Protein AF-A0A1E7FW29-F1 (afdb_monomer)

Secondary structure (DSSP, 8-state):
-HHHHHHH-GGGHHHHHHHHHTT-HHHHTSSS-EEEEEE-HHHHHHHSSSTT-GGGS-HHHHHHHHHHTEEES---TTT--TTEEEEBSSS-EEEEEEETTEEEETTTEEEEEEEEEETTEEEEEESSPPPP--

Organism: NCBI:txid635003

Nearest PDB structures (foldseek):
  7asg-assembly1_A  TM=8.854E-01  e=1.555E-12  Homo sapiens
  7as7-assembly1_A  TM=8.957E-01  e=6.593E-12  Homo sapiens
  7asc-assembly1_A  TM=9.071E-01  e=1.023E-11  Homo sapiens
  5yjg-assembly1_A  TM=8.605E-01  e=9.216E-11  Homo sapiens
  5yjh-assembly1_A-2  TM=8.558E-01  e=5.577E-11  Homo sapiens

Sequence (134 aa):
TIVDVASADENFSILVDAVVYTGLAETLSSAGPFTVFAPTNDVWTKALTNPDDITVLDADTLKEILLYHTVSGTYTAADITDGLTLTTVQGETIEFSIDGDVVMINDDVMITGTDILASNGVIHTIDGILFPQA

Solvent-accessible surface area (backbone atoms only — not comparable to full-atom values): 7226 Å² total; per-residue (Å²): 57,48,57,56,53,34,67,72,35,83,52,24,46,59,53,45,51,49,31,56,71,46,61,39,50,65,62,57,52,35,89,53,47,28,22,34,54,43,42,35,45,69,31,45,43,70,74,30,99,49,58,91,47,71,74,81,44,54,52,68,60,49,40,47,30,55,27,48,31,23,29,77,38,71,61,46,64,90,68,62,45,68,75,38,71,46,58,19,66,61,63,58,72,45,39,29,40,57,62,87,94,43,41,25,40,67,85,75,30,41,56,78,42,68,64,45,79,30,85,27,27,25,37,28,32,26,67,40,83,68,69,76,92,123

pLDDT: mean 84.87, std 8.53, range [51.09, 93.25]

Radius of gyration: 13.61 Å; Cα contacts (8 Å, |Δi|>4): 257; chains: 1; bounding box: 27×30×35 Å

Structure (mmCIF, N/CA/C/O backbone):
data_AF-A0A1E7FW29-F1
#
_entry.id   AF-A0A1E7FW29-F1
#
loop_
_atom_site.group_PDB
_atom_site.id
_atom_site.type_symbol
_atom_site.label_atom_id
_atom_site.label_alt_id
_atom_site.label_comp_id
_atom_site.label_asym_id
_atom_site.label_entity_id
_atom_site.label_seq_id
_atom_site.pdbx_PDB_ins_code
_atom_site.Cartn_x
_atom_site.Cartn_y
_atom_site.Cartn_z
_atom_site.occupancy
_atom_site.B_iso_or_equiv
_atom_site.auth_seq_id
_atom_site.auth_comp_id
_atom_site.auth_asym_id
_atom_site.auth_atom_id
_atom_site.pdbx_PDB_model_num
ATOM 1 N N . THR A 1 1 ? -3.963 -14.046 6.225 1.00 81.56 1 THR A N 1
ATOM 2 C CA . THR A 1 1 ? -4.563 -12.944 5.444 1.00 81.56 1 THR A CA 1
ATOM 3 C C . THR A 1 1 ? -3.541 -11.838 5.267 1.00 81.56 1 THR A C 1
ATOM 5 O O . THR A 1 1 ? -2.465 -11.947 5.842 1.00 81.56 1 THR A O 1
ATOM 8 N N . ILE A 1 2 ? -3.831 -10.805 4.476 1.00 83.25 2 ILE A N 1
ATOM 9 C CA . ILE A 1 2 ? -2.962 -9.630 4.322 1.00 83.25 2 ILE A CA 1
ATOM 10 C C . ILE A 1 2 ? -2.628 -9.034 5.696 1.00 83.25 2 ILE A C 1
ATOM 12 O O . ILE A 1 2 ? -1.466 -8.755 5.968 1.00 83.25 2 ILE A O 1
ATOM 16 N N . VAL A 1 3 ? -3.616 -8.953 6.595 1.00 83.81 3 VAL A N 1
ATOM 17 C CA . VAL A 1 3 ? -3.428 -8.466 7.971 1.00 83.81 3 VAL A CA 1
ATOM 18 C C . VAL A 1 3 ? -2.505 -9.381 8.781 1.00 83.81 3 VAL A C 1
ATOM 20 O O . VAL A 1 3 ? -1.639 -8.878 9.490 1.00 83.81 3 VAL A O 1
ATOM 23 N N . ASP A 1 4 ? -2.630 -10.708 8.656 1.00 85.00 4 ASP A N 1
ATOM 24 C CA . ASP A 1 4 ? -1.727 -11.644 9.349 1.00 85.00 4 ASP A CA 1
ATOM 25 C C . ASP A 1 4 ? -0.281 -11.522 8.853 1.00 85.00 4 ASP A C 1
ATOM 27 O O . ASP A 1 4 ? 0.645 -11.569 9.656 1.00 85.00 4 ASP A O 1
ATOM 31 N N . VAL A 1 5 ? -0.083 -11.369 7.537 1.00 86.94 5 VAL A N 1
ATOM 32 C CA . VAL A 1 5 ? 1.256 -11.210 6.949 1.00 86.94 5 VAL A CA 1
ATOM 33 C C . VAL A 1 5 ? 1.866 -9.880 7.383 1.00 86.94 5 VAL A C 1
ATOM 35 O O . VAL A 1 5 ? 3.004 -9.862 7.837 1.00 86.94 5 VAL A O 1
ATOM 38 N N . ALA A 1 6 ? 1.093 -8.792 7.327 1.00 83.75 6 ALA A N 1
ATOM 39 C CA . ALA A 1 6 ? 1.537 -7.483 7.794 1.00 83.75 6 ALA A CA 1
ATOM 40 C C . ALA A 1 6 ? 1.827 -7.470 9.305 1.00 83.75 6 ALA A C 1
ATOM 42 O O . ALA A 1 6 ? 2.790 -6.857 9.735 1.00 83.75 6 ALA A O 1
ATOM 43 N N . SER A 1 7 ? 1.048 -8.190 10.119 1.00 83.69 7 SER A N 1
ATOM 44 C CA . SER A 1 7 ? 1.278 -8.279 11.572 1.00 83.69 7 SER A CA 1
ATOM 45 C C . SER A 1 7 ? 2.468 -9.161 11.948 1.00 83.69 7 SER A C 1
ATOM 47 O O . SER A 1 7 ? 2.997 -9.035 13.050 1.00 83.69 7 SER A O 1
ATOM 49 N N . ALA A 1 8 ? 2.869 -10.083 11.071 1.00 85.62 8 ALA A N 1
ATOM 50 C CA . ALA A 1 8 ? 4.032 -10.939 11.285 1.00 85.62 8 ALA A CA 1
ATOM 51 C C . ALA A 1 8 ? 5.358 -10.246 10.931 1.00 85.62 8 ALA A C 1
ATOM 53 O O . ALA A 1 8 ? 6.412 -10.720 11.357 1.00 85.62 8 ALA A O 1
ATOM 54 N N . ASP A 1 9 ? 5.311 -9.157 10.163 1.00 83.81 9 ASP A N 1
ATOM 55 C CA . ASP A 1 9 ? 6.482 -8.391 9.748 1.00 83.81 9 ASP A CA 1
ATOM 56 C C . ASP A 1 9 ? 6.572 -7.082 10.540 1.00 83.81 9 ASP A C 1
ATOM 58 O O . ASP A 1 9 ? 5.682 -6.230 10.495 1.00 83.81 9 ASP A O 1
ATOM 62 N N . GLU A 1 10 ? 7.678 -6.898 11.259 1.00 84.00 10 GLU A N 1
ATOM 63 C CA . GLU A 1 10 ? 7.900 -5.696 12.065 1.00 84.00 10 GLU A CA 1
ATOM 64 C C . GLU A 1 10 ? 7.949 -4.420 11.212 1.00 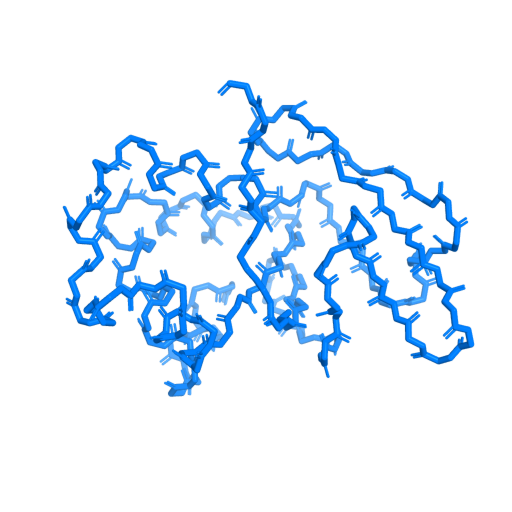84.00 10 GLU A C 1
ATOM 66 O O . GLU A 1 10 ? 7.675 -3.346 11.738 1.00 84.00 10 GLU A O 1
ATOM 71 N N . ASN A 1 11 ? 8.231 -4.512 9.905 1.00 84.62 11 ASN A N 1
ATOM 72 C CA . ASN A 1 11 ? 8.288 -3.361 9.001 1.00 84.62 11 ASN A CA 1
ATOM 73 C C . ASN A 1 11 ? 6.913 -2.821 8.590 1.00 84.62 11 ASN A C 1
ATOM 75 O O . ASN A 1 11 ? 6.863 -1.756 7.973 1.00 84.62 11 ASN A O 1
ATOM 79 N N . PHE A 1 12 ? 5.821 -3.529 8.897 1.00 86.12 12 PHE A N 1
ATOM 80 C CA . PHE A 1 12 ? 4.452 -3.098 8.594 1.00 86.12 12 PHE A CA 1
ATOM 81 C C . PHE A 1 12 ? 3.633 -2.787 9.851 1.00 86.12 12 PHE A C 1
ATOM 83 O O . PHE A 1 12 ? 2.418 -2.617 9.759 1.00 86.12 12 PHE A O 1
ATOM 90 N N . SER A 1 13 ? 4.263 -2.673 11.024 1.00 86.00 13 SER A N 1
ATOM 91 C CA . SER A 1 13 ? 3.549 -2.396 12.276 1.00 86.00 13 SER A CA 1
ATOM 92 C C . SER A 1 13 ? 2.697 -1.121 12.204 1.00 86.00 13 SER A C 1
ATOM 94 O O . SER A 1 13 ? 1.538 -1.153 12.607 1.00 86.00 13 SER A O 1
ATOM 96 N N . ILE A 1 14 ? 3.207 -0.039 11.596 1.00 85.81 14 ILE A N 1
ATOM 97 C CA . ILE A 1 14 ? 2.456 1.223 11.439 1.00 85.81 14 ILE A CA 1
ATOM 98 C C . ILE A 1 14 ? 1.239 1.033 10.522 1.00 85.81 14 ILE A C 1
ATOM 100 O O . ILE A 1 14 ? 0.160 1.564 10.786 1.00 85.81 14 ILE A O 1
ATOM 104 N N . LEU A 1 15 ? 1.380 0.233 9.461 1.00 85.44 15 LEU A N 1
ATOM 105 C CA . LEU A 1 15 ? 0.266 -0.108 8.578 1.00 85.44 15 LEU A CA 1
ATOM 106 C C . LEU A 1 15 ? -0.812 -0.896 9.333 1.00 85.44 15 LEU A C 1
ATOM 108 O O . LEU A 1 15 ? -2.000 -0.634 9.158 1.00 85.44 15 LEU A O 1
ATOM 112 N N . VAL A 1 16 ? -0.417 -1.855 10.174 1.00 86.44 16 VAL A N 1
ATOM 113 C CA . VAL A 1 16 ? -1.357 -2.643 10.983 1.00 86.44 16 VAL A CA 1
ATOM 114 C C . VAL A 1 16 ? -2.119 -1.739 11.947 1.00 86.44 16 VAL A C 1
ATOM 116 O O . VAL A 1 16 ? -3.346 -1.824 12.002 1.00 86.44 16 VAL A O 1
ATOM 119 N N . ASP A 1 17 ? -1.431 -0.823 12.631 1.00 86.38 17 ASP A N 1
ATOM 120 C CA . ASP A 1 17 ? -2.072 0.161 13.506 1.00 86.38 17 ASP A CA 1
ATOM 121 C C . ASP A 1 17 ? -3.061 1.049 12.735 1.00 86.38 17 ASP A C 1
ATOM 123 O O . ASP A 1 17 ? -4.194 1.243 13.180 1.00 86.38 17 ASP A O 1
ATOM 127 N N . ALA A 1 18 ? -2.698 1.508 11.533 1.00 84.81 18 ALA A N 1
ATOM 128 C CA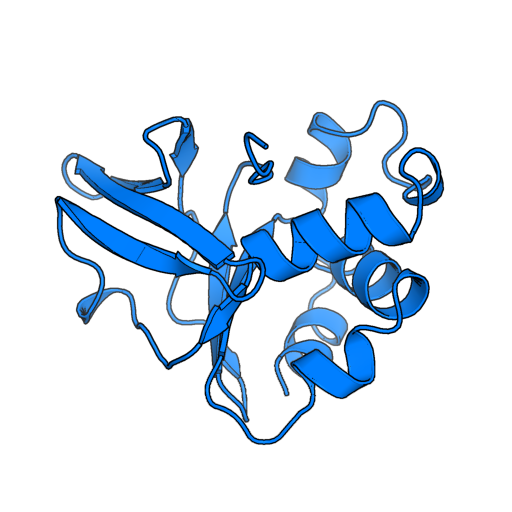 . ALA A 1 18 ? -3.582 2.274 10.654 1.00 84.81 18 ALA A CA 1
ATOM 129 C C . ALA A 1 18 ? -4.834 1.482 10.232 1.00 84.81 18 ALA A C 1
ATOM 131 O O . ALA A 1 18 ? -5.960 1.988 10.266 1.00 84.81 18 ALA A O 1
ATOM 132 N N . VAL A 1 19 ? -4.666 0.214 9.860 1.00 86.31 19 VAL A N 1
ATOM 133 C CA . VAL A 1 19 ? -5.763 -0.679 9.456 1.00 86.31 19 VAL A CA 1
ATOM 134 C C . VAL A 1 19 ? -6.703 -0.980 10.628 1.00 86.31 19 VAL A C 1
ATOM 136 O O . VAL A 1 19 ? -7.922 -1.054 10.441 1.00 86.31 19 VAL A O 1
ATOM 139 N N . VAL A 1 20 ?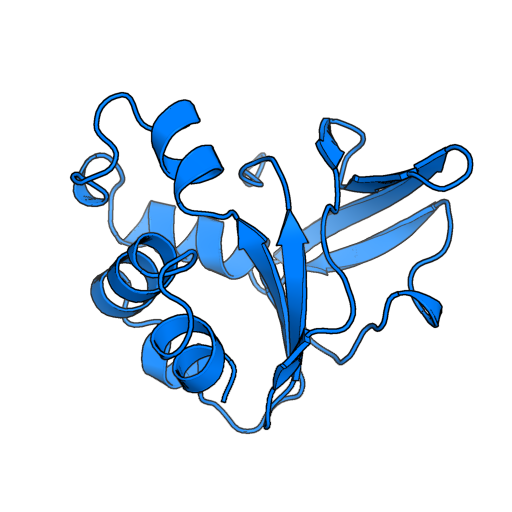 -6.164 -1.126 11.840 1.00 86.12 20 VAL A N 1
ATOM 140 C CA . VAL A 1 20 ? -6.950 -1.300 13.070 1.00 86.12 20 VAL A CA 1
ATOM 141 C C . VAL A 1 20 ? -7.692 -0.010 13.420 1.00 86.12 20 VAL A C 1
ATOM 143 O O . VAL A 1 20 ? -8.891 -0.056 13.691 1.00 86.12 20 VAL A O 1
ATOM 146 N N . TYR A 1 21 ? -7.018 1.140 13.353 1.00 84.69 21 TYR A N 1
ATOM 147 C CA . TYR A 1 21 ? -7.589 2.449 13.673 1.00 84.69 21 TYR A CA 1
ATOM 148 C C . TYR A 1 21 ? -8.745 2.839 12.739 1.00 84.69 21 TYR A C 1
ATOM 150 O O . TYR A 1 21 ? -9.763 3.361 13.188 1.00 84.69 21 TYR A O 1
ATOM 158 N N . THR A 1 22 ? -8.632 2.522 11.447 1.00 83.94 22 THR A N 1
ATOM 159 C CA . THR A 1 22 ? -9.673 2.791 10.433 1.00 83.94 22 THR A CA 1
ATOM 160 C C . THR A 1 22 ? -10.789 1.744 10.387 1.00 83.94 22 THR A C 1
ATOM 162 O O . THR A 1 22 ? -11.773 1.914 9.660 1.00 83.94 22 THR A O 1
ATOM 165 N N . GLY A 1 23 ? -10.648 0.639 11.127 1.00 84.06 23 GLY A N 1
ATOM 166 C CA . GLY A 1 23 ? -11.585 -0.485 11.090 1.00 84.06 23 GLY A CA 1
ATOM 167 C C . GLY A 1 23 ? -11.571 -1.265 9.770 1.00 84.06 23 GLY A C 1
ATOM 168 O O . GLY A 1 23 ? -12.520 -1.988 9.469 1.00 84.06 23 GLY A O 1
ATOM 169 N N . LEU A 1 24 ? -10.513 -1.142 8.961 1.00 84.00 24 LEU A N 1
ATOM 170 C CA . LEU A 1 24 ? -10.366 -1.886 7.706 1.00 84.00 24 LEU A CA 1
ATOM 171 C C . LEU A 1 24 ? -9.863 -3.316 7.903 1.00 84.00 24 LEU A C 1
ATOM 173 O O . LEU A 1 24 ? -9.905 -4.095 6.952 1.00 84.00 24 LEU A O 1
ATOM 177 N N . ALA A 1 25 ? -9.445 -3.691 9.115 1.00 82.94 25 ALA A N 1
ATOM 178 C CA . ALA A 1 25 ? -8.931 -5.028 9.415 1.00 82.94 25 ALA A CA 1
ATOM 179 C C . ALA A 1 25 ? -9.877 -6.147 8.949 1.00 82.94 25 ALA A C 1
ATOM 181 O O . ALA A 1 25 ? -9.432 -7.106 8.321 1.00 82.94 25 ALA A O 1
ATOM 182 N N . GLU A 1 26 ? -11.186 -6.005 9.176 1.00 81.44 26 GLU A N 1
ATOM 183 C CA . GLU A 1 26 ? -12.183 -6.986 8.724 1.00 81.44 26 GLU A CA 1
ATOM 184 C C . GLU A 1 26 ? -12.334 -7.003 7.196 1.00 81.44 26 GLU A C 1
ATOM 186 O O . GLU A 1 26 ? -12.513 -8.063 6.598 1.00 81.44 26 GLU A O 1
ATOM 191 N N . THR A 1 27 ? -12.206 -5.841 6.549 1.00 80.50 27 THR A N 1
ATOM 192 C CA . THR A 1 27 ? -12.312 -5.711 5.087 1.00 80.50 27 THR A CA 1
ATOM 193 C C . THR A 1 27 ? -11.103 -6.338 4.395 1.00 80.50 27 THR A C 1
ATOM 195 O O . THR A 1 27 ? -11.269 -7.173 3.508 1.00 80.50 27 THR A O 1
ATOM 198 N N . LEU A 1 28 ? -9.889 -6.014 4.850 1.00 78.12 28 LEU A N 1
ATOM 199 C CA . LEU A 1 28 ? -8.632 -6.561 4.326 1.00 78.12 28 LEU A CA 1
ATOM 200 C C . LEU A 1 28 ? -8.379 -8.014 4.749 1.00 78.12 28 LEU A C 1
ATOM 202 O O . LEU A 1 28 ? -7.509 -8.671 4.180 1.00 78.12 28 LEU A O 1
ATOM 206 N N . SER A 1 29 ? -9.140 -8.537 5.714 1.00 79.81 29 SER A N 1
ATOM 207 C CA . SER A 1 29 ? -9.168 -9.966 6.065 1.00 79.81 29 SER A CA 1
ATOM 208 C C . SER A 1 29 ? -10.273 -10.743 5.342 1.00 79.81 29 SER A C 1
ATOM 210 O O . SER A 1 29 ? -10.374 -11.959 5.506 1.00 79.81 29 SER A O 1
ATOM 212 N N . SER A 1 30 ? -11.108 -10.068 4.544 1.00 79.56 30 SER A N 1
ATOM 213 C CA . SER A 1 30 ? -12.194 -10.701 3.794 1.00 79.56 30 SER A CA 1
ATOM 214 C C . SER A 1 30 ? -11.665 -11.634 2.695 1.00 79.56 30 SER A C 1
ATOM 216 O O . SER A 1 30 ? -10.510 -11.553 2.277 1.00 79.56 30 SER A O 1
ATOM 218 N N . ALA A 1 31 ? -12.530 -12.530 2.213 1.00 71.38 31 ALA A N 1
ATOM 219 C CA . ALA A 1 31 ? -12.188 -13.650 1.328 1.00 71.38 31 ALA A CA 1
ATOM 220 C C . ALA A 1 31 ? -11.806 -13.262 -0.115 1.00 71.38 31 ALA A C 1
ATOM 222 O O . ALA A 1 31 ? -11.506 -14.145 -0.919 1.00 71.38 31 ALA A O 1
ATOM 223 N N . GLY A 1 32 ? -11.871 -11.980 -0.476 1.00 65.62 32 GLY A N 1
ATOM 224 C CA . GLY A 1 32 ? -11.535 -11.533 -1.826 1.00 65.62 32 GLY A CA 1
ATOM 225 C C . GLY A 1 32 ? -10.041 -11.681 -2.110 1.00 65.62 32 GLY A C 1
ATOM 226 O O . GLY A 1 32 ? -9.256 -11.593 -1.172 1.00 65.62 32 GLY A O 1
ATOM 227 N N . PRO A 1 33 ? -9.623 -11.878 -3.371 1.00 87.88 33 PRO A N 1
ATOM 228 C CA . PRO A 1 33 ? -8.262 -11.548 -3.745 1.00 87.88 33 PRO A CA 1
ATOM 229 C C . PRO A 1 33 ? -8.103 -10.025 -3.728 1.00 87.88 33 PRO A C 1
ATOM 231 O O . PRO A 1 33 ? -8.815 -9.317 -4.445 1.00 87.88 33 PRO A O 1
ATOM 234 N N . PHE A 1 34 ? -7.163 -9.531 -2.932 1.00 90.62 34 PHE A N 1
ATOM 235 C CA . PHE A 1 34 ? -6.763 -8.126 -2.930 1.00 90.62 34 PHE A CA 1
ATOM 236 C C . PHE A 1 34 ? -5.278 -7.989 -3.240 1.00 90.62 34 PHE A C 1
ATOM 238 O O . PHE A 1 34 ? -4.477 -8.859 -2.905 1.00 90.62 34 PHE A O 1
ATOM 245 N N . THR A 1 35 ? -4.907 -6.879 -3.862 1.00 91.94 35 THR A N 1
ATOM 246 C CA . THR A 1 35 ? -3.511 -6.485 -4.020 1.00 91.94 35 THR A CA 1
ATOM 247 C C . THR A 1 35 ? -3.303 -5.213 -3.225 1.00 91.94 35 THR A C 1
ATOM 249 O O . THR A 1 35 ? -3.970 -4.216 -3.492 1.00 91.94 35 THR A O 1
ATOM 252 N N . VAL A 1 36 ? -2.439 -5.267 -2.216 1.00 91.44 36 VAL A N 1
ATOM 253 C CA . VAL A 1 36 ? -2.172 -4.135 -1.325 1.00 91.44 36 VAL A CA 1
ATOM 254 C C . VAL A 1 36 ? -0.758 -3.638 -1.555 1.00 91.44 36 VAL A C 1
ATOM 256 O O . VAL A 1 36 ? 0.203 -4.396 -1.447 1.00 91.44 36 VAL A O 1
ATOM 259 N N . PHE A 1 37 ? -0.639 -2.350 -1.839 1.00 92.25 37 PHE A N 1
ATOM 260 C CA . PHE A 1 37 ? 0.630 -1.649 -1.909 1.00 92.25 37 PHE A CA 1
ATOM 261 C C . PHE A 1 37 ? 0.942 -1.120 -0.507 1.00 92.25 37 PHE A C 1
ATOM 263 O O . PHE A 1 37 ? 0.313 -0.185 -0.033 1.00 92.25 37 PHE A O 1
ATOM 270 N N . ALA A 1 38 ? 1.836 -1.785 0.214 1.00 90.38 38 ALA A N 1
ATOM 271 C CA . ALA A 1 38 ? 2.117 -1.518 1.619 1.00 90.38 38 ALA A CA 1
ATOM 272 C C . ALA A 1 38 ? 3.415 -0.706 1.777 1.00 90.38 38 ALA A C 1
ATOM 274 O O . ALA A 1 38 ? 4.494 -1.228 1.479 1.00 90.38 38 ALA A O 1
ATOM 275 N N . PRO A 1 39 ? 3.353 0.543 2.267 1.00 90.19 39 PRO A N 1
ATOM 276 C CA . PRO A 1 39 ? 4.552 1.279 2.648 1.00 90.19 39 PRO A CA 1
ATOM 277 C C . PRO A 1 39 ? 5.184 0.685 3.912 1.00 90.19 39 PRO A C 1
ATOM 279 O O . PRO A 1 39 ? 4.477 0.254 4.828 1.00 90.19 39 PRO A O 1
ATOM 282 N N . THR A 1 40 ? 6.518 0.673 3.977 1.00 88.50 40 THR A N 1
ATOM 283 C CA . THR A 1 40 ? 7.246 0.253 5.187 1.00 88.50 40 THR A CA 1
ATOM 284 C C . THR A 1 40 ? 7.206 1.332 6.266 1.00 88.50 40 THR A C 1
ATOM 286 O O . THR A 1 40 ? 6.939 2.507 6.000 1.00 88.50 40 THR A O 1
ATOM 289 N N . ASN A 1 41 ? 7.532 0.960 7.502 1.00 85.88 41 ASN A N 1
ATOM 290 C CA . ASN A 1 41 ? 7.630 1.901 8.616 1.00 85.88 41 ASN A CA 1
ATOM 291 C C . ASN A 1 41 ? 8.575 3.084 8.331 1.00 85.88 41 ASN A C 1
ATOM 293 O O . ASN A 1 41 ? 8.301 4.205 8.761 1.00 85.88 41 ASN A O 1
ATOM 297 N N . ASP A 1 42 ? 9.659 2.871 7.578 1.00 85.62 42 ASP A N 1
ATOM 298 C CA . ASP A 1 42 ? 10.568 3.940 7.143 1.00 85.62 42 ASP A CA 1
ATOM 299 C C . ASP A 1 42 ? 9.865 4.984 6.268 1.00 85.62 42 ASP A C 1
ATOM 301 O O . ASP A 1 42 ? 10.134 6.181 6.380 1.00 85.62 42 ASP A O 1
ATOM 305 N N . VAL A 1 43 ? 8.952 4.543 5.403 1.00 85.44 43 VAL A N 1
ATOM 306 C CA . VAL A 1 43 ? 8.170 5.423 4.530 1.00 85.44 43 VAL A CA 1
ATOM 307 C C . VAL A 1 43 ? 7.182 6.236 5.352 1.00 85.44 43 VAL A C 1
ATOM 309 O O . VAL A 1 43 ? 7.141 7.458 5.221 1.00 85.44 43 VAL A O 1
ATOM 312 N N . TRP A 1 44 ? 6.460 5.585 6.267 1.00 81.75 44 TRP A N 1
ATOM 313 C CA . TRP A 1 44 ? 5.579 6.267 7.216 1.00 81.75 44 TRP A CA 1
ATOM 314 C C . TRP A 1 44 ? 6.328 7.295 8.063 1.00 81.75 44 TRP A C 1
ATOM 316 O O . TRP A 1 44 ? 5.846 8.407 8.242 1.00 81.75 44 TRP A O 1
ATOM 326 N N . THR A 1 45 ? 7.541 6.969 8.507 1.00 81.25 45 THR A N 1
ATOM 327 C CA . THR A 1 45 ? 8.389 7.876 9.294 1.00 81.25 45 THR A CA 1
ATOM 328 C C . THR A 1 45 ? 8.891 9.077 8.505 1.00 81.25 45 THR A C 1
ATOM 330 O O . THR A 1 45 ? 9.115 10.141 9.076 1.00 81.25 45 THR A O 1
ATOM 333 N N . LYS A 1 46 ? 9.076 8.936 7.192 1.00 79.12 46 LYS A N 1
ATOM 334 C CA . LYS A 1 46 ? 9.444 10.060 6.321 1.00 79.12 46 LYS A CA 1
ATOM 335 C C . LYS A 1 46 ? 8.239 10.915 5.947 1.00 79.12 46 LYS A C 1
ATOM 337 O O . LYS A 1 46 ? 8.381 12.128 5.824 1.00 79.12 46 LYS A O 1
ATOM 342 N N . ALA A 1 47 ? 7.085 10.287 5.742 1.00 72.12 47 ALA A N 1
ATOM 343 C CA . ALA A 1 47 ? 5.863 10.963 5.335 1.00 72.12 47 ALA A CA 1
ATOM 344 C C . ALA A 1 47 ? 5.178 11.690 6.503 1.00 72.12 47 ALA A C 1
ATOM 346 O O . ALA A 1 47 ? 4.657 12.791 6.328 1.00 72.12 47 ALA A O 1
ATOM 347 N N . LEU A 1 48 ? 5.198 11.106 7.703 1.00 67.44 48 LEU A N 1
ATOM 348 C CA . LEU A 1 48 ? 4.645 11.707 8.909 1.00 67.44 48 LEU A CA 1
ATOM 349 C C . LEU A 1 48 ? 5.742 12.426 9.692 1.00 67.44 48 LEU A C 1
ATOM 351 O O . LEU A 1 48 ? 6.765 11.851 10.043 1.00 67.44 48 LEU A O 1
ATOM 355 N N . THR A 1 49 ? 5.482 13.682 10.066 1.00 63.50 49 THR A N 1
ATOM 356 C CA . THR A 1 49 ? 6.348 14.430 11.003 1.00 63.50 49 THR A CA 1
ATOM 357 C C . THR A 1 49 ? 6.486 13.701 12.352 1.00 63.50 49 THR A C 1
ATOM 359 O O . THR A 1 49 ? 7.472 13.898 13.061 1.00 63.50 49 THR A O 1
ATOM 362 N N . ASN A 1 50 ? 5.502 12.861 12.700 1.00 61.03 50 ASN A N 1
ATOM 363 C CA . ASN A 1 50 ? 5.531 11.952 13.838 1.00 61.03 50 ASN A CA 1
ATOM 364 C C . ASN A 1 50 ? 5.053 10.541 13.407 1.00 61.03 50 ASN A C 1
ATOM 366 O O . ASN A 1 50 ? 3.851 10.371 13.202 1.00 61.03 50 ASN A O 1
ATOM 370 N N . PRO A 1 51 ? 5.949 9.548 13.249 1.00 56.19 51 PRO A N 1
ATOM 371 C CA . PRO A 1 51 ? 5.606 8.195 12.781 1.00 56.19 51 PRO A CA 1
ATOM 372 C C . PRO A 1 51 ? 4.609 7.447 13.666 1.00 56.19 51 PRO A C 1
ATOM 374 O O . PRO A 1 51 ? 3.816 6.662 13.158 1.00 56.19 51 PRO A O 1
ATOM 377 N N . ASP A 1 52 ? 4.652 7.687 14.977 1.00 57.94 52 ASP A N 1
ATOM 378 C CA . ASP A 1 52 ? 3.791 7.023 15.961 1.00 57.94 52 ASP A CA 1
ATOM 379 C C . ASP A 1 52 ? 2.399 7.666 16.064 1.00 57.94 52 ASP A C 1
ATOM 381 O O . ASP A 1 52 ? 1.537 7.183 16.798 1.00 57.94 52 ASP A O 1
ATOM 385 N N . ASP A 1 53 ? 2.167 8.774 15.355 1.00 63.06 53 ASP A N 1
ATOM 386 C CA . ASP A 1 53 ? 0.909 9.511 15.400 1.00 63.06 53 ASP A CA 1
ATOM 387 C C . ASP A 1 53 ? 0.173 9.431 14.062 1.00 63.06 53 ASP A C 1
ATOM 389 O O . ASP A 1 53 ? 0.008 10.395 13.316 1.00 63.06 53 ASP A O 1
ATOM 393 N N . ILE A 1 54 ? -0.322 8.229 13.786 1.00 63.06 54 ILE A N 1
ATOM 394 C CA . ILE A 1 54 ? -1.276 7.945 12.712 1.00 63.06 54 ILE A CA 1
ATOM 395 C C . ILE A 1 54 ? -2.571 8.777 12.841 1.00 63.06 54 ILE A C 1
ATOM 397 O O . ILE A 1 54 ? -3.288 8.966 11.861 1.00 63.06 54 ILE A O 1
ATOM 401 N N . THR A 1 55 ? -2.847 9.330 14.033 1.00 59.69 55 THR A N 1
ATOM 402 C CA . THR A 1 55 ? -4.019 10.176 14.317 1.00 59.69 55 THR A CA 1
ATOM 403 C C . THR A 1 55 ? -3.862 11.622 13.852 1.00 59.69 55 THR A C 1
ATOM 405 O O . THR A 1 55 ? -4.818 12.393 13.919 1.00 59.69 55 THR A O 1
ATOM 408 N N . VAL A 1 56 ? -2.690 11.987 13.312 1.00 63.94 56 VAL A N 1
ATOM 409 C CA . VAL A 1 56 ? -2.500 13.251 12.580 1.00 63.94 56 VAL A CA 1
ATOM 410 C C . VAL A 1 56 ? -3.459 13.347 11.388 1.00 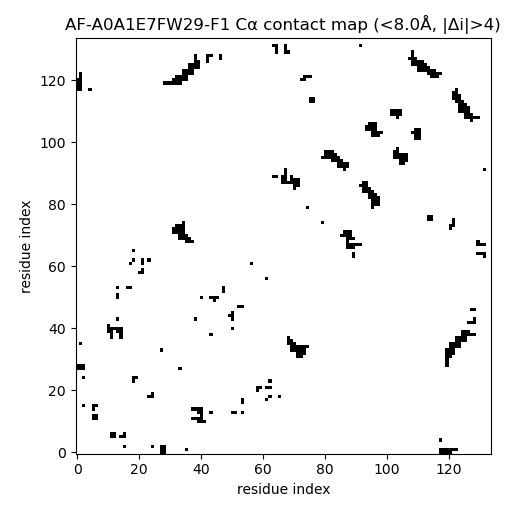63.94 56 VAL A C 1
ATOM 412 O O . VAL A 1 56 ? -3.839 14.450 10.996 1.00 63.94 56 VAL A O 1
ATOM 415 N N . LEU A 1 57 ? -3.866 12.206 10.826 1.00 68.50 57 LEU A N 1
ATOM 416 C CA . LEU A 1 57 ? -4.897 12.117 9.801 1.00 68.50 57 LEU A CA 1
ATOM 417 C C . LEU A 1 57 ? -6.215 11.650 10.432 1.00 68.50 57 LEU A C 1
ATOM 419 O O . LEU A 1 57 ? -6.238 10.718 11.241 1.00 68.50 57 LEU A O 1
ATOM 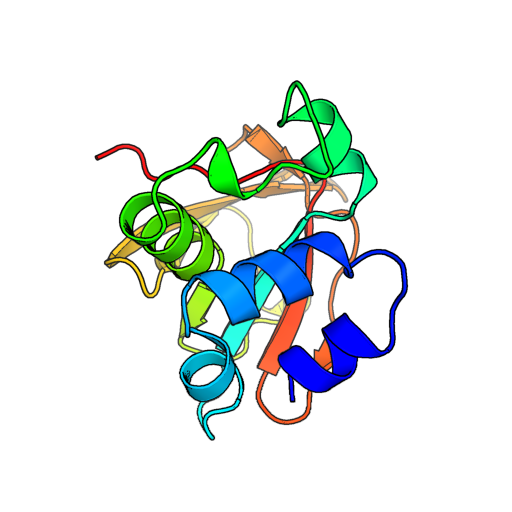423 N N . ASP A 1 58 ? -7.327 12.275 10.040 1.00 80.50 58 ASP A N 1
ATOM 424 C CA . ASP A 1 58 ? -8.660 11.807 10.416 1.00 80.50 58 ASP A CA 1
ATOM 425 C C . ASP A 1 58 ? -8.856 10.346 9.979 1.00 80.50 58 ASP A C 1
ATOM 427 O O . ASP A 1 58 ? -8.382 9.927 8.920 1.00 80.50 58 ASP A O 1
ATOM 431 N N . ALA A 1 59 ? -9.577 9.559 10.784 1.00 80.00 59 ALA A N 1
ATOM 432 C CA . ALA A 1 59 ? -9.785 8.135 10.514 1.00 80.00 59 ALA A CA 1
ATOM 433 C C . ALA A 1 59 ? -10.441 7.884 9.143 1.00 80.00 59 ALA A C 1
ATOM 435 O O . ALA A 1 59 ? -10.107 6.906 8.478 1.00 80.00 59 ALA A O 1
ATOM 436 N N . ASP A 1 60 ? -11.333 8.774 8.699 1.00 83.56 60 ASP A N 1
ATOM 437 C CA . ASP A 1 60 ? -11.945 8.707 7.368 1.00 83.56 60 ASP A CA 1
ATOM 438 C C . ASP A 1 60 ? -10.918 8.955 6.252 1.00 83.56 60 ASP A C 1
ATOM 440 O O . ASP A 1 60 ? -10.825 8.158 5.321 1.00 83.56 60 ASP A O 1
ATOM 444 N N . THR A 1 61 ? -10.074 9.981 6.385 1.00 84.00 61 THR A N 1
ATOM 445 C CA . THR A 1 61 ? -8.994 10.280 5.429 1.00 84.00 61 THR A CA 1
ATOM 446 C C . THR A 1 61 ? -8.008 9.123 5.329 1.00 84.00 61 THR A C 1
ATOM 448 O O . THR A 1 61 ? -7.634 8.686 4.242 1.00 84.00 61 THR A O 1
ATOM 451 N N . LEU A 1 62 ? -7.595 8.576 6.472 1.00 84.69 62 LEU A N 1
ATOM 452 C CA . LEU A 1 62 ? -6.680 7.446 6.492 1.00 84.69 62 LEU A CA 1
ATOM 453 C C . LEU A 1 62 ? -7.312 6.198 5.874 1.00 84.69 62 LEU A C 1
ATOM 455 O O . LEU A 1 62 ? -6.639 5.440 5.179 1.00 84.69 62 LEU A O 1
ATOM 459 N N . LYS A 1 63 ? -8.613 5.991 6.094 1.00 86.94 63 LYS A N 1
ATOM 460 C CA . LYS A 1 63 ? -9.353 4.907 5.457 1.00 86.94 63 LYS A CA 1
ATOM 461 C C . LYS A 1 63 ? -9.326 5.057 3.939 1.00 86.94 63 LYS A C 1
ATOM 463 O O . LYS A 1 63 ? -9.055 4.075 3.259 1.00 86.94 63 LYS A O 1
ATOM 468 N N . GLU A 1 64 ? -9.554 6.256 3.408 1.00 88.38 64 GLU A N 1
ATOM 469 C CA . GLU A 1 64 ? -9.457 6.518 1.967 1.00 88.38 64 GLU A CA 1
ATOM 470 C C . GLU A 1 64 ? -8.050 6.261 1.426 1.00 88.38 64 GLU A C 1
ATOM 472 O O . GLU A 1 64 ? -7.912 5.586 0.408 1.00 88.38 64 GLU A O 1
ATOM 477 N N . ILE A 1 65 ? -7.008 6.691 2.143 1.00 88.44 65 ILE A N 1
ATOM 478 C CA . ILE A 1 65 ? -5.612 6.405 1.786 1.00 88.44 65 ILE A CA 1
ATOM 479 C C . ILE A 1 65 ? -5.367 4.892 1.730 1.00 88.44 65 ILE A C 1
ATOM 481 O O . ILE A 1 65 ? -4.837 4.388 0.742 1.00 88.44 65 ILE A O 1
ATOM 485 N N . LEU A 1 66 ? -5.779 4.131 2.746 1.00 88.75 66 LEU A N 1
ATOM 486 C CA . LEU A 1 66 ? -5.601 2.673 2.773 1.00 88.75 66 LEU A CA 1
ATOM 487 C C . LEU A 1 66 ? -6.391 1.966 1.658 1.00 88.75 66 LEU A C 1
ATOM 489 O O . LEU A 1 66 ? -5.910 0.996 1.068 1.00 88.75 66 LEU A O 1
ATOM 493 N N . LEU A 1 67 ? -7.590 2.458 1.337 1.00 89.94 67 LEU A N 1
ATOM 494 C CA . LEU A 1 67 ? -8.380 1.959 0.211 1.00 89.94 67 LEU A CA 1
ATOM 495 C C . LEU A 1 67 ? -7.741 2.304 -1.141 1.00 89.94 67 LEU A C 1
ATOM 497 O O . LEU A 1 67 ? -7.856 1.506 -2.068 1.00 89.94 67 LEU A O 1
ATOM 501 N N . TYR A 1 68 ? -7.046 3.438 -1.251 1.00 91.94 68 TYR A N 1
ATOM 502 C CA . TYR A 1 68 ? -6.290 3.826 -2.443 1.00 91.94 68 TYR A CA 1
ATOM 503 C C . TYR A 1 68 ? -5.041 2.950 -2.638 1.00 91.94 68 TYR A C 1
ATOM 505 O O . TYR A 1 68 ? -4.702 2.570 -3.753 1.00 91.94 68 TYR A O 1
ATOM 513 N N . HIS A 1 69 ? -4.419 2.497 -1.548 1.00 91.19 69 HIS A N 1
ATOM 514 C CA . HIS A 1 69 ? -3.352 1.490 -1.592 1.00 91.19 69 HIS A CA 1
ATOM 515 C C . HIS A 1 69 ? -3.850 0.073 -1.912 1.00 91.19 69 HIS A C 1
ATOM 517 O O . HIS A 1 69 ? -3.045 -0.844 -2.073 1.00 91.19 69 HIS A O 1
ATOM 523 N N . THR A 1 70 ? -5.165 -0.143 -1.980 1.00 90.94 70 THR A N 1
ATOM 524 C CA . THR A 1 70 ? -5.754 -1.463 -2.202 1.00 90.94 70 THR A CA 1
ATOM 525 C C . THR A 1 70 ? -6.400 -1.531 -3.577 1.00 90.94 70 THR A C 1
ATOM 527 O O . THR A 1 70 ? -7.200 -0.680 -3.952 1.00 90.94 70 THR A 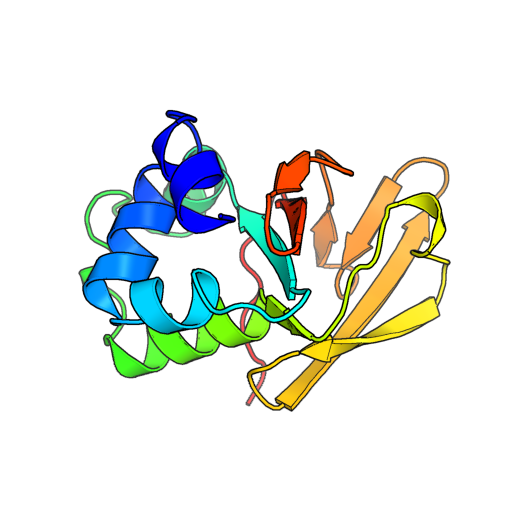O 1
ATOM 530 N N . VAL A 1 71 ? -6.131 -2.603 -4.312 1.00 92.56 71 VAL A N 1
ATOM 531 C CA . VAL A 1 71 ? -6.779 -2.923 -5.585 1.00 92.56 71 VAL A CA 1
ATOM 532 C C . VAL A 1 71 ? -7.517 -4.253 -5.453 1.00 92.56 71 VAL A C 1
ATOM 534 O O . VAL A 1 71 ? -7.046 -5.192 -4.808 1.00 92.56 71 VAL A O 1
ATOM 537 N N . SER A 1 72 ? -8.697 -4.346 -6.069 1.00 90.00 72 SER A N 1
ATOM 538 C CA . SER A 1 72 ? -9.446 -5.605 -6.140 1.00 90.00 72 SER A CA 1
ATOM 539 C C . SER A 1 72 ? -8.846 -6.533 -7.195 1.00 90.00 72 SER A C 1
ATOM 541 O O . SER A 1 72 ? -8.742 -6.161 -8.362 1.00 90.00 72 SER A O 1
ATOM 543 N N . GLY A 1 73 ? -8.503 -7.758 -6.801 1.00 88.75 73 GLY A N 1
ATOM 544 C CA . GLY A 1 73 ? -7.833 -8.744 -7.647 1.00 88.75 73 GLY A CA 1
ATOM 545 C C . GLY A 1 73 ? -6.447 -9.118 -7.129 1.00 88.75 73 GLY A C 1
ATOM 546 O O . GLY A 1 73 ? -5.915 -8.508 -6.205 1.00 88.75 73 GLY A O 1
ATOM 547 N N . THR A 1 74 ? -5.869 -10.152 -7.729 1.00 89.31 74 THR A N 1
ATOM 548 C CA . THR A 1 74 ? -4.490 -10.586 -7.486 1.00 89.31 74 THR A CA 1
ATOM 549 C C . THR A 1 74 ? -3.668 -10.149 -8.683 1.00 89.31 74 THR A C 1
ATOM 551 O O . THR A 1 74 ? -3.852 -10.696 -9.765 1.00 89.31 74 THR A O 1
ATOM 554 N N . TYR A 1 75 ? -2.783 -9.182 -8.474 1.00 90.88 75 TYR A N 1
ATOM 555 C CA . TYR A 1 75 ? -1.806 -8.743 -9.461 1.00 90.88 75 TYR A CA 1
ATOM 556 C C . TYR A 1 75 ? -0.425 -9.048 -8.906 1.00 90.88 75 TYR A C 1
ATOM 558 O O . TYR A 1 75 ? -0.037 -8.509 -7.872 1.00 90.88 75 TYR A O 1
ATOM 566 N N . THR A 1 76 ? 0.289 -9.956 -9.555 1.00 90.00 76 THR A N 1
ATOM 567 C CA . THR A 1 76 ? 1.696 -10.246 -9.260 1.00 90.00 76 THR A CA 1
ATOM 568 C C . THR A 1 76 ? 2.595 -9.287 -10.032 1.00 90.00 76 THR A C 1
ATOM 570 O O . THR A 1 76 ? 2.131 -8.609 -10.948 1.00 90.00 76 THR A O 1
ATOM 573 N N . ALA A 1 77 ? 3.890 -9.246 -9.723 1.00 87.25 77 ALA A N 1
ATOM 574 C CA . ALA A 1 77 ? 4.844 -8.460 -10.509 1.00 87.25 77 ALA A CA 1
ATOM 575 C C . ALA A 1 77 ? 4.821 -8.829 -11.999 1.00 87.25 77 ALA A C 1
ATOM 577 O O . ALA A 1 77 ? 5.047 -7.976 -12.847 1.00 87.25 77 ALA A O 1
ATOM 578 N N . ALA A 1 78 ? 4.509 -10.088 -12.325 1.00 88.12 78 ALA A N 1
ATOM 579 C CA . ALA A 1 78 ? 4.390 -10.550 -13.705 1.00 88.12 78 ALA A CA 1
ATOM 580 C C . ALA A 1 78 ? 3.144 -10.007 -14.427 1.00 88.12 78 ALA A C 1
ATOM 582 O O . ALA A 1 78 ? 3.134 -9.952 -15.656 1.00 88.12 78 ALA A O 1
ATOM 583 N N . ASP A 1 79 ? 2.104 -9.628 -13.679 1.00 89.12 79 ASP A N 1
ATOM 584 C CA . ASP A 1 79 ? 0.893 -9.008 -14.223 1.00 89.12 79 ASP A CA 1
ATOM 585 C C . ASP A 1 79 ? 1.046 -7.486 -14.373 1.00 89.12 79 ASP A C 1
ATOM 587 O O . ASP A 1 79 ? 0.304 -6.872 -15.140 1.00 89.12 79 ASP A O 1
ATOM 591 N N . ILE A 1 80 ? 1.995 -6.874 -13.653 1.00 88.94 80 ILE A N 1
ATOM 592 C CA . ILE A 1 80 ? 2.279 -5.440 -13.727 1.00 88.94 80 ILE A CA 1
ATOM 593 C C . ILE A 1 80 ? 3.114 -5.165 -14.980 1.00 88.94 80 ILE A C 1
ATOM 595 O O . ILE A 1 80 ? 4.261 -5.591 -15.098 1.00 88.94 80 ILE A O 1
ATOM 599 N N . THR A 1 81 ? 2.526 -4.437 -15.926 1.00 90.62 81 THR A N 1
ATOM 600 C CA . THR A 1 81 ? 3.178 -4.017 -17.171 1.00 90.62 81 THR A CA 1
ATOM 601 C C . THR A 1 81 ? 3.263 -2.501 -17.260 1.00 90.62 81 THR A C 1
ATOM 603 O O . THR A 1 81 ? 2.448 -1.798 -16.670 1.00 90.62 81 THR A O 1
ATOM 606 N N . ASP A 1 82 ? 4.205 -2.003 -18.057 1.00 91.81 82 ASP A N 1
ATOM 607 C CA . ASP A 1 82 ? 4.326 -0.574 -18.347 1.00 91.81 82 ASP A CA 1
ATOM 608 C C . ASP A 1 82 ? 3.030 -0.009 -18.958 1.00 91.81 82 ASP A C 1
ATOM 610 O O . ASP A 1 82 ? 2.455 -0.608 -19.875 1.00 91.81 82 ASP A O 1
ATOM 614 N N . GLY A 1 83 ? 2.548 1.109 -18.415 1.00 90.06 83 GLY A N 1
ATOM 615 C CA . GLY A 1 83 ? 1.275 1.737 -18.774 1.00 90.06 83 GLY A CA 1
ATOM 616 C C . GLY A 1 83 ? 0.027 0.993 -18.279 1.00 90.06 83 GLY A C 1
ATOM 617 O O . GLY A 1 83 ? -1.085 1.290 -18.728 1.00 90.06 83 GLY A O 1
ATOM 618 N N . LEU A 1 84 ? 0.169 -0.000 -17.392 1.00 92.81 84 LEU A N 1
ATOM 619 C CA . LEU A 1 84 ? -0.983 -0.643 -16.762 1.00 92.81 84 LEU A CA 1
ATOM 620 C C . LEU A 1 84 ? -1.690 0.365 -15.857 1.00 92.81 84 LEU A C 1
ATOM 622 O O . LEU A 1 84 ? -1.060 1.051 -15.064 1.00 92.81 84 LEU A O 1
ATOM 626 N N . THR A 1 85 ? -3.017 0.401 -15.921 1.00 93.19 85 THR A N 1
ATOM 627 C CA . THR A 1 85 ? -3.836 1.189 -14.999 1.00 93.19 85 THR A CA 1
ATOM 628 C C . THR A 1 85 ? -4.763 0.268 -14.223 1.00 93.19 85 THR A C 1
ATOM 630 O O . THR A 1 85 ? -5.425 -0.595 -14.803 1.00 93.19 85 THR A O 1
ATOM 633 N N . LEU A 1 86 ? -4.807 0.436 -12.902 1.00 92.56 86 LEU A N 1
ATOM 634 C CA . LEU A 1 86 ? -5.673 -0.337 -12.016 1.00 92.56 86 LEU A CA 1
ATOM 635 C C . LEU A 1 86 ? -6.578 0.595 -11.219 1.00 92.56 86 LEU A C 1
ATOM 637 O O . LEU A 1 86 ? -6.138 1.613 -10.695 1.00 92.56 86 LEU A O 1
ATOM 641 N N . THR A 1 87 ? -7.854 0.235 -11.105 1.00 93.00 87 THR A N 1
ATOM 642 C CA . THR A 1 87 ? -8.804 0.954 -10.251 1.00 93.00 87 THR A CA 1
ATOM 643 C C . THR A 1 87 ? -8.680 0.460 -8.816 1.00 93.00 87 THR A C 1
ATOM 645 O O . THR A 1 87 ? -8.867 -0.726 -8.534 1.00 93.00 87 THR A O 1
ATOM 648 N N . THR A 1 88 ? -8.369 1.378 -7.910 1.00 92.50 88 THR A N 1
ATOM 649 C CA . THR A 1 88 ? -8.273 1.121 -6.472 1.00 92.50 88 THR A CA 1
ATOM 650 C C . THR A 1 88 ? -9.657 0.887 -5.866 1.00 92.50 88 THR A C 1
ATOM 652 O O . THR A 1 88 ? -10.685 1.198 -6.469 1.00 92.50 88 THR A O 1
ATOM 655 N N . VAL A 1 89 ? -9.711 0.339 -4.652 1.00 89.31 89 VAL A N 1
ATOM 656 C CA . VAL A 1 89 ? -10.978 0.137 -3.929 1.00 89.31 89 VAL A CA 1
ATOM 657 C C . VAL A 1 89 ? -11.609 1.474 -3.530 1.00 89.31 89 VAL A C 1
ATOM 659 O O . VAL A 1 89 ? -12.830 1.551 -3.405 1.00 89.31 89 VAL A O 1
ATOM 662 N N . GLN A 1 90 ? -10.802 2.527 -3.371 1.00 88.56 90 GLN A N 1
ATOM 663 C CA . GLN A 1 90 ? -11.294 3.887 -3.142 1.00 88.56 90 GLN A CA 1
ATOM 664 C C . GLN A 1 90 ? -12.100 4.408 -4.350 1.00 88.56 90 GLN A C 1
ATOM 666 O O . GLN A 1 90 ? -13.110 5.084 -4.156 1.00 88.56 90 GLN A O 1
ATOM 671 N N . GLY A 1 91 ? -11.725 4.012 -5.573 1.00 88.50 91 GLY A N 1
ATOM 672 C CA . GLY A 1 91 ? -12.433 4.332 -6.818 1.00 88.50 91 GLY A CA 1
ATOM 673 C C . GLY A 1 91 ? -11.579 5.064 -7.855 1.00 88.50 91 GLY A C 1
ATOM 674 O O . GLY A 1 91 ? -11.872 4.987 -9.048 1.00 88.50 91 GLY A O 1
ATOM 675 N N . GLU A 1 92 ? -10.505 5.726 -7.431 1.00 91.25 92 GLU A N 1
ATOM 676 C CA . GLU A 1 92 ? -9.512 6.332 -8.317 1.00 91.25 92 GLU A CA 1
ATOM 677 C C . GLU A 1 92 ? -8.567 5.284 -8.925 1.00 91.25 92 GLU A C 1
ATOM 679 O O . GLU A 1 92 ? -8.418 4.168 -8.418 1.00 91.25 92 GLU A O 1
ATOM 684 N N . THR A 1 93 ? -7.925 5.637 -10.038 1.00 91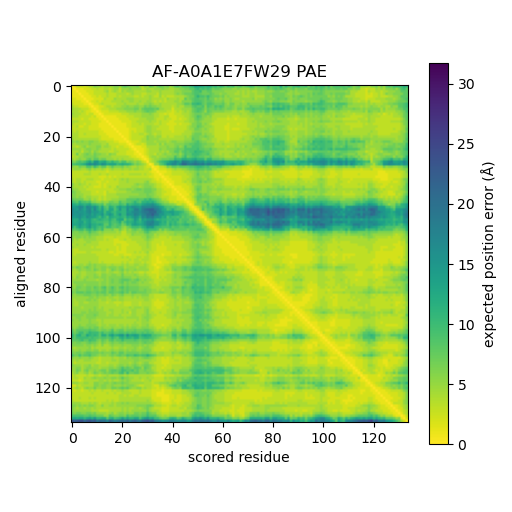.88 93 THR A N 1
ATOM 685 C CA . THR A 1 93 ? -6.965 4.773 -10.732 1.00 91.88 93 THR A CA 1
ATOM 686 C C . THR A 1 93 ? -5.530 5.092 -10.342 1.00 91.88 93 THR A C 1
ATOM 688 O O . THR A 1 93 ? -5.183 6.256 -10.154 1.00 91.88 93 THR A O 1
ATOM 691 N N . ILE A 1 94 ? -4.705 4.052 -10.285 1.00 92.75 94 ILE A N 1
ATOM 692 C CA . ILE A 1 94 ? -3.247 4.144 -10.234 1.00 92.75 94 ILE A CA 1
ATOM 693 C C . ILE A 1 94 ? -2.667 3.676 -11.567 1.00 92.75 94 ILE A C 1
ATOM 695 O O . ILE A 1 94 ? -3.189 2.736 -12.173 1.00 92.75 94 ILE A O 1
ATOM 699 N N . GLU A 1 95 ? -1.613 4.338 -12.026 1.00 93.25 95 GLU A N 1
ATOM 700 C CA . GLU A 1 95 ? -0.865 3.976 -13.233 1.00 93.25 95 GLU A CA 1
ATOM 701 C C . GLU A 1 95 ? 0.489 3.381 -12.851 1.00 93.25 95 GLU A C 1
ATOM 703 O O . GLU A 1 95 ? 1.135 3.866 -11.926 1.00 93.25 95 GLU A O 1
ATOM 708 N N . PHE A 1 96 ? 0.906 2.328 -13.549 1.00 93.00 96 PHE A N 1
ATOM 709 C CA . PHE A 1 96 ? 2.208 1.702 -13.376 1.00 93.00 96 PHE A CA 1
ATOM 710 C C . PHE A 1 96 ? 3.119 2.060 -14.542 1.00 93.00 96 PHE A C 1
ATOM 712 O O . PHE A 1 96 ? 2.767 1.832 -15.700 1.00 93.00 96 PHE A O 1
ATOM 719 N N . SER A 1 97 ? 4.316 2.526 -14.214 1.00 92.31 97 SER A N 1
ATOM 720 C CA . SER A 1 97 ? 5.379 2.834 -15.170 1.00 92.31 97 SER A CA 1
ATOM 721 C C . SER A 1 97 ? 6.573 1.935 -14.886 1.00 92.31 97 SER A C 1
ATOM 723 O O . SER A 1 97 ? 6.945 1.747 -13.726 1.00 92.31 97 SER A O 1
ATOM 725 N N . ILE A 1 98 ? 7.184 1.362 -15.922 1.00 91.44 98 ILE A N 1
ATOM 726 C CA . ILE A 1 98 ? 8.373 0.514 -15.769 1.00 91.44 98 ILE A CA 1
ATOM 727 C C . ILE A 1 98 ? 9.562 1.174 -16.464 1.00 91.44 98 ILE A C 1
ATOM 729 O O . ILE A 1 98 ? 9.614 1.248 -17.690 1.00 91.44 98 ILE A O 1
ATOM 733 N N . ASP A 1 99 ? 10.555 1.592 -15.678 1.00 88.12 99 ASP A N 1
ATOM 734 C CA . ASP A 1 99 ? 11.836 2.102 -16.172 1.00 88.12 99 ASP A CA 1
ATOM 735 C C . ASP A 1 99 ? 12.958 1.096 -15.874 1.00 88.12 99 ASP A C 1
ATOM 737 O O . ASP A 1 99 ? 13.532 1.035 -14.783 1.00 88.12 99 ASP A O 1
ATOM 741 N N . GLY A 1 100 ? 13.245 0.238 -16.856 1.00 85.81 100 GLY A N 1
ATOM 742 C CA . GLY A 1 100 ? 14.202 -0.857 -16.703 1.00 85.81 100 GLY A CA 1
ATOM 743 C C . GLY A 1 100 ? 13.703 -1.915 -15.717 1.00 85.81 100 GLY A C 1
ATOM 744 O O . GLY A 1 100 ? 12.732 -2.609 -16.002 1.00 85.81 100 GLY A O 1
ATOM 745 N N . ASP A 1 101 ? 14.387 -2.045 -14.579 1.00 82.69 101 ASP A N 1
ATOM 746 C CA . ASP A 1 101 ? 14.010 -2.957 -13.487 1.00 82.69 101 ASP A CA 1
ATOM 747 C C . ASP A 1 101 ? 13.189 -2.250 -12.387 1.00 82.69 101 ASP A C 1
ATOM 749 O O . ASP A 1 101 ? 12.833 -2.864 -11.381 1.00 82.69 101 ASP A O 1
ATOM 753 N N . VAL A 1 102 ? 12.918 -0.949 -12.544 1.00 86.12 102 VAL A N 1
ATOM 754 C CA . VAL A 1 102 ? 12.193 -0.133 -11.567 1.00 86.12 102 VAL A CA 1
ATOM 755 C C . VAL A 1 102 ? 10.729 -0.035 -11.967 1.00 86.12 102 VAL A C 1
ATOM 757 O O . VAL A 1 102 ? 10.412 0.423 -13.060 1.00 86.12 102 VAL A O 1
ATOM 760 N N . VAL A 1 103 ? 9.835 -0.426 -11.059 1.00 91.31 103 VAL A N 1
ATOM 761 C CA . VAL A 1 103 ? 8.388 -0.252 -11.221 1.00 91.31 103 VAL A CA 1
ATOM 762 C C . VAL A 1 103 ? 7.938 0.918 -10.353 1.00 91.31 103 VAL A C 1
ATOM 764 O O . VAL A 1 103 ? 8.183 0.920 -9.146 1.00 91.31 103 VAL A O 1
ATOM 767 N N . MET A 1 104 ? 7.282 1.899 -10.961 1.00 91.12 104 MET A N 1
ATOM 768 C CA . MET A 1 104 ? 6.734 3.083 -10.305 1.00 91.12 104 MET A CA 1
ATOM 769 C C . MET A 1 104 ? 5.211 3.097 -10.397 1.00 91.12 104 MET A C 1
ATOM 771 O O . MET A 1 104 ? 4.631 2.573 -11.343 1.00 91.12 104 MET A O 1
ATOM 775 N N . ILE A 1 105 ? 4.577 3.717 -9.411 1.00 91.88 105 ILE A N 1
ATOM 776 C CA . ILE A 1 105 ? 3.146 3.972 -9.325 1.00 91.88 105 ILE A CA 1
ATOM 777 C C . ILE A 1 105 ? 2.951 5.487 -9.397 1.00 91.88 105 ILE A C 1
ATOM 779 O O . ILE A 1 105 ? 3.556 6.228 -8.619 1.00 91.88 105 ILE A O 1
ATOM 783 N N . ASN A 1 106 ? 2.110 5.939 -10.328 1.00 89.44 106 ASN A N 1
ATOM 784 C CA . ASN A 1 106 ? 1.833 7.349 -10.619 1.00 89.44 106 ASN A CA 1
ATOM 785 C C . ASN A 1 106 ? 3.100 8.193 -10.874 1.00 89.44 106 ASN A C 1
ATOM 787 O O . ASN A 1 106 ? 3.115 9.377 -10.543 1.00 89.44 106 ASN A O 1
ATOM 791 N N . ASP A 1 107 ? 4.168 7.580 -11.401 1.00 86.19 107 ASP A N 1
ATOM 792 C CA . ASP A 1 107 ? 5.495 8.195 -11.603 1.00 86.19 107 ASP A CA 1
ATOM 793 C C . ASP A 1 107 ? 6.114 8.855 -10.347 1.00 86.19 107 ASP A C 1
ATOM 795 O O . ASP A 1 107 ? 7.030 9.671 -10.458 1.00 86.19 107 ASP A O 1
ATOM 799 N N . ASP A 1 108 ? 5.631 8.507 -9.150 1.00 87.06 108 ASP A N 1
ATOM 800 C CA . ASP A 1 108 ? 6.039 9.137 -7.885 1.00 87.06 108 ASP A CA 1
ATOM 801 C C . ASP A 1 108 ? 6.568 8.114 -6.874 1.00 87.06 108 ASP A C 1
ATOM 803 O O . ASP A 1 108 ? 7.596 8.339 -6.235 1.00 87.06 108 ASP A O 1
ATOM 807 N N . VAL A 1 109 ? 5.902 6.961 -6.766 1.00 91.00 109 VAL A N 1
ATOM 808 C CA . VAL A 1 109 ? 6.196 5.952 -5.742 1.00 91.00 109 VAL A CA 1
ATOM 809 C C . VAL A 1 109 ? 6.775 4.690 -6.367 1.00 91.00 109 VAL A C 1
ATOM 811 O O . VAL A 1 109 ? 6.155 4.089 -7.236 1.00 91.00 109 VAL A O 1
ATOM 814 N N . MET A 1 110 ? 7.930 4.228 -5.900 1.00 91.25 110 MET A N 1
ATOM 815 C CA . MET A 1 110 ? 8.583 3.019 -6.392 1.00 91.25 110 MET A CA 1
ATOM 816 C C . MET A 1 110 ? 8.151 1.778 -5.603 1.00 91.25 110 MET A C 1
ATOM 818 O O . MET A 1 110 ? 8.072 1.767 -4.372 1.00 91.25 110 MET A O 1
ATOM 822 N N . ILE A 1 111 ? 7.943 0.676 -6.320 1.00 91.69 111 ILE A N 1
ATOM 823 C CA . ILE A 1 111 ? 7.773 -0.649 -5.727 1.00 91.69 111 ILE A CA 1
ATOM 824 C C . ILE A 1 111 ? 9.157 -1.221 -5.398 1.00 91.69 111 ILE A C 1
ATOM 826 O O . ILE A 1 111 ? 9.994 -1.420 -6.276 1.00 91.69 111 ILE A O 1
ATOM 830 N N . THR A 1 112 ? 9.404 -1.487 -4.117 1.00 90.38 112 THR A N 1
ATOM 831 C CA . THR A 1 112 ? 10.684 -1.996 -3.591 1.00 90.38 112 THR A CA 1
ATOM 832 C C . THR A 1 112 ? 10.670 -3.489 -3.292 1.00 90.38 112 THR A C 1
ATOM 834 O O . THR A 1 112 ? 11.727 -4.115 -3.229 1.00 90.38 112 THR A O 1
ATOM 837 N N . GLY A 1 113 ? 9.487 -4.072 -3.123 1.00 87.94 113 GLY A N 1
ATOM 838 C CA . GLY A 1 113 ? 9.302 -5.501 -2.914 1.00 87.94 113 GLY A CA 1
ATOM 839 C C . GLY A 1 113 ? 8.032 -5.965 -3.603 1.00 87.94 113 GLY A C 1
ATOM 840 O O . GLY A 1 113 ? 7.023 -5.268 -3.571 1.00 87.94 113 GLY A O 1
ATOM 841 N N . THR A 1 114 ? 8.066 -7.137 -4.224 1.00 89.56 114 THR A N 1
ATOM 842 C CA . THR A 1 114 ? 6.905 -7.687 -4.925 1.00 89.56 114 THR A CA 1
ATOM 843 C C . THR A 1 114 ? 6.584 -9.103 -4.479 1.00 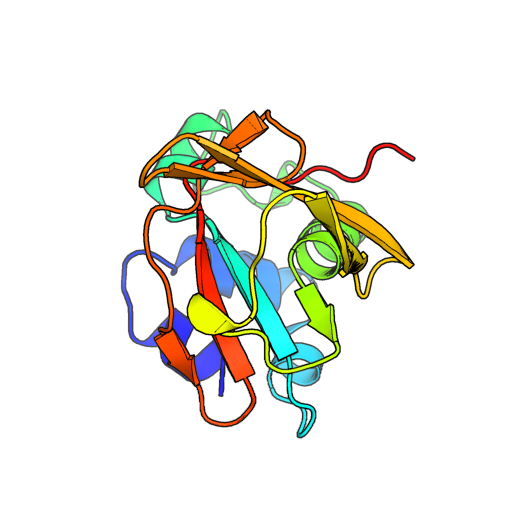89.56 114 THR A C 1
ATOM 845 O O . THR A 1 114 ? 7.419 -9.796 -3.899 1.00 89.56 114 THR A O 1
ATOM 848 N N . ASP A 1 115 ? 5.365 -9.540 -4.797 1.00 87.06 115 ASP A N 1
ATOM 849 C CA . ASP A 1 115 ? 4.928 -10.937 -4.696 1.00 87.06 115 ASP A CA 1
ATOM 850 C C . ASP A 1 115 ? 4.949 -11.511 -3.271 1.00 87.06 115 ASP A C 1
ATOM 852 O O . ASP A 1 115 ? 5.158 -12.710 -3.062 1.00 87.06 115 ASP A O 1
ATOM 856 N N . ILE A 1 116 ? 4.673 -10.677 -2.265 1.00 88.44 116 ILE A N 1
ATOM 857 C CA . ILE A 1 116 ? 4.469 -11.155 -0.898 1.00 88.44 116 ILE A CA 1
ATOM 858 C C . ILE A 1 116 ? 3.085 -11.809 -0.836 1.00 88.44 116 ILE A C 1
ATOM 860 O O . ILE A 1 116 ? 2.047 -11.147 -0.782 1.00 88.44 116 ILE A O 1
ATOM 864 N N . LEU A 1 117 ? 3.065 -13.139 -0.883 1.00 86.56 117 LEU A N 1
ATOM 865 C CA . LEU A 1 117 ? 1.829 -13.912 -0.939 1.00 86.56 117 LEU A CA 1
ATOM 866 C C . LEU A 1 117 ? 1.105 -13.917 0.411 1.00 86.56 117 LEU A C 1
ATOM 868 O O . LEU A 1 117 ? 1.637 -14.368 1.426 1.00 86.56 117 LEU A O 1
ATOM 872 N N . ALA A 1 118 ? -0.158 -13.500 0.392 1.00 84.69 118 ALA A N 1
ATOM 873 C CA . ALA A 1 118 ? -1.077 -13.600 1.513 1.00 84.69 118 ALA A CA 1
ATOM 874 C C . ALA A 1 118 ? -2.226 -14.564 1.185 1.00 84.69 118 ALA A C 1
ATOM 876 O O . ALA A 1 118 ? -2.576 -14.805 0.033 1.00 84.69 118 ALA A O 1
ATOM 877 N N . SER A 1 119 ? -2.873 -15.116 2.215 1.00 84.31 119 SER A N 1
ATOM 878 C CA . SER A 1 119 ? -3.953 -16.106 2.030 1.00 84.31 119 SER A CA 1
ATO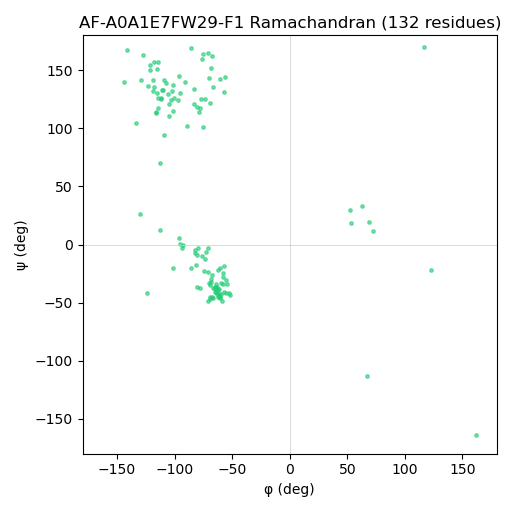M 879 C C . SER A 1 119 ? -5.165 -15.587 1.240 1.00 84.31 119 SER A C 1
ATOM 881 O O . SER A 1 119 ? -5.953 -16.387 0.750 1.00 84.31 119 SER A O 1
ATOM 883 N N . ASN A 1 120 ? -5.330 -14.268 1.155 1.00 85.88 120 ASN A N 1
ATOM 884 C CA . ASN A 1 120 ? -6.418 -13.575 0.468 1.00 85.88 120 ASN A CA 1
ATOM 885 C C . ASN A 1 120 ? -5.884 -12.485 -0.482 1.00 85.88 120 ASN A C 1
ATOM 887 O O . ASN A 1 120 ? -6.556 -11.492 -0.734 1.00 85.88 120 ASN A O 1
ATOM 891 N N . GLY A 1 121 ? -4.653 -12.616 -0.986 1.00 88.38 121 GLY A N 1
ATOM 892 C CA . GLY A 1 121 ? -4.105 -11.574 -1.846 1.00 88.38 121 GLY A CA 1
ATOM 893 C C . GLY A 1 121 ? -2.596 -11.568 -2.023 1.00 88.38 121 GLY A C 1
ATOM 894 O O . GLY A 1 121 ? -1.907 -12.533 -1.705 1.00 88.38 121 GLY A O 1
ATOM 895 N N . VAL A 1 122 ? -2.100 -10.443 -2.525 1.00 91.75 122 VAL A N 1
ATOM 896 C CA . VAL A 1 122 ? -0.675 -10.152 -2.712 1.00 91.75 122 VAL A CA 1
ATOM 897 C C . VAL A 1 122 ? -0.368 -8.803 -2.085 1.00 91.75 122 VAL A C 1
ATOM 899 O O . VAL A 1 122 ? -1.172 -7.876 -2.165 1.00 91.75 122 VAL A O 1
ATOM 902 N N . ILE A 1 123 ? 0.790 -8.702 -1.449 1.00 91.44 123 ILE A N 1
ATOM 903 C CA . ILE A 1 123 ? 1.321 -7.448 -0.936 1.00 91.44 123 ILE A CA 1
ATOM 904 C C . ILE A 1 123 ? 2.535 -7.070 -1.788 1.00 91.44 123 ILE A C 1
ATOM 906 O O . ILE A 1 123 ? 3.406 -7.901 -2.052 1.00 91.44 123 ILE A O 1
ATOM 910 N N . HIS A 1 124 ? 2.586 -5.812 -2.208 1.00 92.44 124 HIS A N 1
ATOM 911 C CA . HIS A 1 124 ? 3.760 -5.202 -2.824 1.00 92.44 124 HIS A CA 1
ATOM 912 C C . HIS A 1 124 ? 4.251 -4.089 -1.913 1.00 92.44 124 HIS A C 1
ATOM 914 O O . HIS A 1 124 ? 3.468 -3.260 -1.462 1.00 92.44 124 HIS A O 1
ATOM 920 N N . THR A 1 125 ? 5.536 -4.078 -1.606 1.00 92.38 125 THR A N 1
ATOM 921 C CA . THR A 1 125 ? 6.154 -3.062 -0.762 1.00 92.38 125 THR A CA 1
ATOM 922 C C . THR A 1 125 ? 6.499 -1.839 -1.593 1.00 92.38 125 THR A C 1
ATOM 924 O O . THR A 1 125 ? 7.095 -1.974 -2.659 1.00 92.38 125 THR A O 1
ATOM 927 N N . ILE A 1 126 ? 6.165 -0.652 -1.099 1.00 92.44 126 ILE A N 1
ATOM 928 C CA . ILE A 1 126 ? 6.422 0.624 -1.778 1.00 92.44 126 ILE A CA 1
ATOM 929 C C . ILE A 1 126 ? 7.282 1.552 -0.914 1.00 92.44 126 ILE A C 1
ATOM 931 O O . ILE A 1 126 ? 7.294 1.413 0.309 1.00 92.44 126 ILE A O 1
ATOM 935 N N . ASP A 1 127 ? 8.016 2.475 -1.538 1.00 89.88 127 ASP A N 1
ATOM 936 C CA . ASP A 1 127 ? 8.889 3.449 -0.857 1.00 89.88 127 ASP A CA 1
ATOM 937 C C . ASP A 1 127 ? 8.256 4.835 -0.622 1.00 89.88 127 ASP A C 1
ATOM 939 O O . ASP A 1 127 ? 8.915 5.742 -0.106 1.00 89.88 127 ASP A O 1
ATOM 943 N N . GLY A 1 128 ? 6.972 4.983 -0.945 1.00 87.62 128 GLY A N 1
ATOM 944 C CA . GLY A 1 128 ? 6.189 6.207 -0.799 1.00 87.62 128 GLY A CA 1
ATOM 945 C C . GLY A 1 128 ? 4.762 5.915 -0.335 1.00 87.62 128 GLY A C 1
ATOM 946 O O . GLY A 1 128 ? 4.334 4.763 -0.314 1.00 87.62 128 GLY A O 1
ATOM 947 N N . ILE A 1 129 ? 4.029 6.952 0.074 1.00 86.81 129 ILE A N 1
ATOM 948 C CA . ILE A 1 129 ? 2.603 6.843 0.413 1.00 86.81 129 ILE A CA 1
ATOM 949 C C . ILE A 1 129 ? 1.795 7.358 -0.772 1.00 86.81 129 ILE A C 1
ATOM 951 O O . ILE A 1 129 ? 1.988 8.487 -1.214 1.00 86.81 129 ILE A O 1
ATOM 955 N N . LEU A 1 130 ? 0.866 6.540 -1.253 1.00 87.50 130 LEU A N 1
ATOM 956 C CA . LEU A 1 130 ? -0.087 6.917 -2.285 1.00 87.50 130 LEU A CA 1
ATOM 957 C C . LEU A 1 130 ? -1.207 7.764 -1.673 1.00 87.50 130 LEU A C 1
ATOM 959 O O . LEU A 1 130 ? -1.972 7.291 -0.829 1.00 87.50 130 LEU A O 1
ATOM 963 N N . PHE A 1 131 ? -1.324 9.011 -2.119 1.00 83.62 131 PHE A N 1
ATOM 964 C CA . PHE A 1 131 ? -2.414 9.896 -1.721 1.00 83.62 131 PHE A CA 1
ATOM 965 C C . PHE A 1 131 ? -3.465 9.978 -2.835 1.00 83.62 131 PHE A C 1
ATOM 967 O O . PHE A 1 131 ? -3.087 10.193 -3.991 1.00 83.62 131 PHE A O 1
ATOM 974 N N . PRO A 1 132 ? -4.763 9.833 -2.511 1.00 80.06 132 PRO A N 1
ATOM 975 C CA . PRO A 1 132 ? -5.829 10.139 -3.460 1.00 80.06 132 PRO A CA 1
ATOM 976 C C . PRO A 1 132 ? -5.756 11.622 -3.861 1.00 80.06 132 PRO A C 1
ATOM 978 O O . PRO A 1 132 ? -5.408 12.468 -3.035 1.00 80.06 132 PRO A O 1
ATOM 981 N N . GLN A 1 133 ? -6.033 11.947 -5.128 1.00 71.81 133 GLN A N 1
ATOM 982 C CA . GLN A 1 133 ? -5.909 13.323 -5.642 1.00 71.81 133 GLN A CA 1
ATOM 983 C C . GLN A 1 133 ? -7.218 14.130 -5.549 1.00 71.81 133 GLN A C 1
ATOM 985 O O . GLN A 1 133 ? -7.236 15.298 -5.952 1.00 71.81 133 GLN A O 1
ATOM 990 N N . ALA A 1 134 ? -8.296 13.518 -5.046 1.00 51.09 134 ALA A N 1
ATOM 991 C CA . ALA A 1 134 ? -9.643 14.091 -4.983 1.00 51.09 134 ALA A CA 1
ATOM 992 C C . ALA A 1 134 ? -9.920 14.939 -3.729 1.00 51.09 134 ALA A C 1
ATOM 994 O O . ALA A 1 134 ? -9.557 14.511 -2.612 1.00 51.09 134 ALA A O 1
#

InterPro domains:
  IPR000782 FAS1 domain [PF02469] (11-132)
  IPR000782 FAS1 domain [PS50213] (1-130)
  IPR000782 FAS1 domain [SM00554] (35-133)
  IPR036378 FAS1 domain superfamily [G3DSA:2.30.180.10] (1-133)
  IPR036378 FAS1 domain superfamily [SSF82153] (1-132)
  IPR050904 Cell adhesion and biosynthesis-related protein [PTHR10900] (1-133)

Mean predicted aligned error: 5.47 Å

Foldseek 3Di:
DVLVLLVVDPFNPLVNVLCVLLVCPVVVVDQFAKEFAGETLVQCVVVDVDSVPPVVDPSVQSNLQRQQRMFGHAAFPVNDDAQDWTQGSSGDIWGWHDDPPWIDINNPKTFPATQCDDPRYTYTYINYGDHDPD